Protein AF-A0A6A9TC81-F1 (afdb_monomer_lite)

pLDDT: mean 80.23, std 13.61, range [44.59, 92.62]

Secondary structure (DSSP, 8-state):
-PBPTTT-PBPEEEEEETTEEEEE-TTT--EEEEE-STTTTS---

Structure (mmCIF, N/CA/C/O backbone):
data_AF-A0A6A9TC81-F1
#
_entry.id   AF-A0A6A9TC81-F1
#
loop_
_atom_site.group_PDB
_atom_site.id
_atom_site.type_symbol
_atom_site.label_atom_id
_atom_site.label_alt_id
_atom_site.label_comp_id
_atom_site.label_asym_id
_atom_site.label_entity_id
_atom_site.label_seq_id
_atom_site.pdbx_PDB_ins_code
_atom_site.Cartn_x
_atom_site.Cartn_y
_atom_site.Cartn_z
_atom_site.occupancy
_atom_site.B_iso_or_equiv
_atom_site.auth_seq_id
_atom_site.auth_comp_id
_atom_site.auth_asym_id
_atom_site.auth_atom_id
_atom_site.pdbx_PDB_model_num
ATOM 1 N N . MET A 1 1 ? 2.993 -9.472 5.928 1.00 66.56 1 MET A N 1
ATOM 2 C CA . MET A 1 1 ? 2.096 -8.298 5.999 1.00 66.56 1 MET A CA 1
ATOM 3 C C . MET A 1 1 ? 2.392 -7.553 7.288 1.00 66.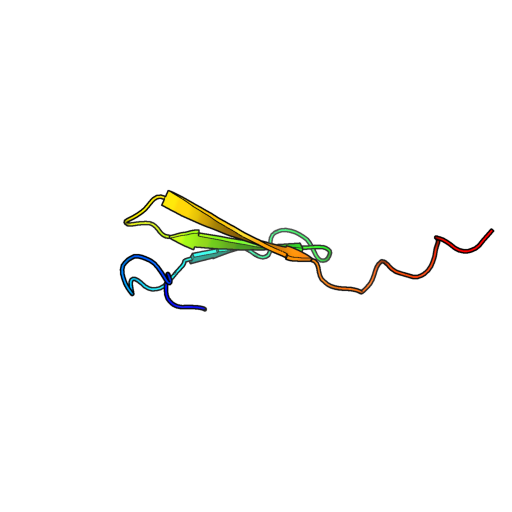56 1 MET A C 1
ATOM 5 O O . MET A 1 1 ? 2.192 -8.149 8.343 1.00 66.56 1 MET A O 1
ATOM 9 N N . PRO A 1 2 ? 2.917 -6.324 7.208 1.00 81.12 2 PRO A N 1
ATOM 10 C CA . PRO A 1 2 ? 3.226 -5.505 8.369 1.00 81.12 2 PRO A CA 1
ATOM 11 C C . PRO A 1 2 ? 1.949 -5.110 9.119 1.00 81.12 2 PRO A C 1
ATOM 13 O O . PRO A 1 2 ? 0.864 -4.986 8.541 1.00 81.12 2 PRO A O 1
ATOM 16 N N . SER A 1 3 ? 2.089 -4.915 10.425 1.00 90.44 3 SER A N 1
ATOM 17 C CA . SER A 1 3 ? 1.060 -4.278 11.244 1.00 90.44 3 SER A CA 1
ATOM 18 C C . SER A 1 3 ? 1.156 -2.765 11.085 1.00 90.44 3 SER A C 1
ATOM 20 O O . SER A 1 3 ? 2.252 -2.211 11.011 1.00 90.44 3 SER A O 1
ATOM 22 N N . CYS A 1 4 ? 0.013 -2.083 11.046 1.00 89.44 4 CYS A N 1
ATOM 23 C CA . CYS A 1 4 ? -0.017 -0.632 10.966 1.00 89.44 4 CYS A CA 1
ATOM 24 C C . CYS A 1 4 ? 0.628 -0.042 12.229 1.00 89.44 4 CYS A C 1
ATOM 26 O O . CYS A 1 4 ? 0.157 -0.331 13.329 1.00 89.44 4 CYS A O 1
ATOM 28 N N . PRO A 1 5 ? 1.645 0.826 12.109 1.00 86.62 5 PRO A N 1
ATOM 29 C CA . PRO A 1 5 ? 2.322 1.393 13.276 1.00 86.62 5 PRO A CA 1
ATOM 30 C C . PRO A 1 5 ? 1.442 2.371 14.066 1.00 86.62 5 PRO A C 1
ATOM 32 O O . PRO A 1 5 ? 1.803 2.757 15.170 1.00 86.62 5 PRO A O 1
ATOM 35 N N . GLN A 1 6 ? 0.297 2.781 13.510 1.00 88.19 6 GLN A N 1
ATOM 36 C CA . GLN A 1 6 ? -0.623 3.709 14.163 1.00 88.19 6 GLN A CA 1
ATOM 37 C C . GLN A 1 6 ? -1.681 3.000 15.017 1.00 88.19 6 GLN A C 1
ATOM 39 O O . GLN A 1 6 ? -2.005 3.473 16.099 1.00 88.19 6 GLN A O 1
ATOM 44 N N . CYS A 1 7 ? -2.244 1.890 14.539 1.00 91.31 7 CYS A N 1
ATOM 45 C CA . CYS A 1 7 ? -3.380 1.223 15.190 1.00 91.31 7 CYS A CA 1
ATOM 46 C C . CYS A 1 7 ? -3.158 -0.265 15.479 1.00 91.31 7 CYS A C 1
ATOM 48 O O . CYS A 1 7 ? -4.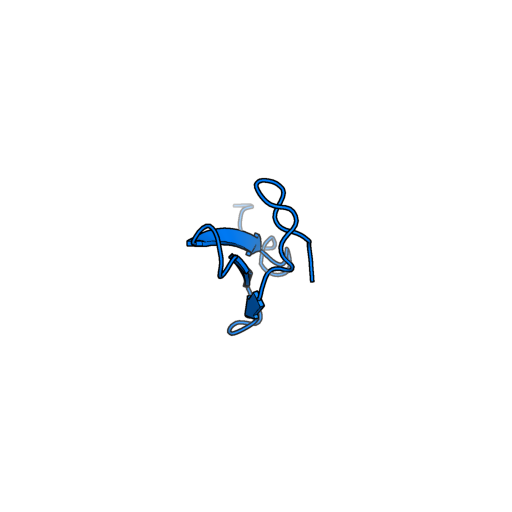013 -0.901 16.084 1.00 91.31 7 CYS A O 1
ATOM 50 N N . GLY A 1 8 ? -2.047 -0.846 15.022 1.00 90.12 8 GLY A N 1
ATOM 51 C CA . GLY A 1 8 ? -1.757 -2.272 15.159 1.00 90.12 8 GLY A CA 1
ATOM 52 C C . GLY A 1 8 ? -2.536 -3.181 14.203 1.00 90.12 8 GLY A C 1
ATOM 53 O O . GLY A 1 8 ? -2.197 -4.359 14.094 1.00 90.12 8 GLY A O 1
ATOM 54 N N . THR A 1 9 ? -3.529 -2.667 13.466 1.00 92.31 9 THR A N 1
ATOM 55 C CA . THR A 1 9 ? -4.287 -3.451 12.480 1.00 92.31 9 THR A CA 1
ATOM 56 C C . THR A 1 9 ? -3.368 -3.976 11.382 1.00 92.31 9 THR A C 1
ATOM 58 O O . THR A 1 9 ? -2.520 -3.251 10.859 1.00 92.31 9 THR A O 1
ATOM 61 N N . ARG A 1 10 ? -3.561 -5.237 10.994 1.00 90.62 10 ARG A N 1
ATOM 62 C CA . ARG A 1 10 ? -2.827 -5.861 9.890 1.00 90.62 10 ARG A CA 1
ATOM 63 C C . ARG A 1 10 ? -3.107 -5.123 8.580 1.00 90.62 10 ARG A C 1
ATOM 65 O O . ARG A 1 10 ? -4.264 -4.922 8.222 1.00 90.62 10 ARG A O 1
ATOM 72 N N . MET A 1 11 ? -2.053 -4.715 7.879 1.00 90.88 11 MET A N 1
ATOM 73 C CA . MET A 1 11 ? -2.189 -4.006 6.607 1.00 90.88 11 MET A CA 1
ATOM 74 C C . MET A 1 11 ? -2.425 -4.988 5.454 1.00 90.88 11 MET A C 1
ATOM 76 O O . MET A 1 11 ? -1.853 -6.083 5.428 1.00 90.88 11 MET A O 1
ATOM 80 N N . SER A 1 12 ? -3.257 -4.574 4.501 1.00 88.56 12 SER A N 1
ATOM 81 C CA . SER A 1 12 ? -3.423 -5.226 3.204 1.00 88.56 12 SER A CA 1
ATOM 82 C C . SER A 1 12 ? -2.148 -5.039 2.392 1.00 88.56 12 SER A C 1
ATOM 84 O O . SER A 1 12 ? -1.626 -3.935 2.345 1.00 88.56 12 SER A O 1
ATOM 86 N N . TYR A 1 13 ? -1.645 -6.114 1.792 1.00 86.62 13 TYR A N 1
ATOM 87 C CA . TYR A 1 13 ? -0.472 -6.130 0.918 1.00 86.62 13 TYR A CA 1
ATOM 88 C C . TYR A 1 13 ? -0.970 -6.177 -0.514 1.00 86.62 13 TYR A C 1
ATOM 90 O O . TYR A 1 13 ? -1.747 -7.072 -0.854 1.00 86.62 13 TYR A O 1
ATOM 98 N N . ASN A 1 14 ? -0.526 -5.221 -1.313 1.00 83.12 14 ASN A N 1
ATOM 99 C CA . ASN A 1 14 ? -0.855 -5.115 -2.712 1.00 83.12 14 ASN A CA 1
ATOM 100 C C . ASN A 1 14 ? 0.446 -5.009 -3.506 1.00 83.12 14 ASN A C 1
ATOM 102 O O . ASN A 1 14 ? 1.186 -4.035 -3.405 1.00 83.12 14 ASN A O 1
ATOM 106 N N . ASP A 1 15 ? 0.749 -6.056 -4.256 1.00 81.06 15 ASP A N 1
ATOM 107 C CA . ASP A 1 15 ? 1.966 -6.169 -5.055 1.00 81.06 15 ASP A CA 1
ATOM 108 C C . ASP A 1 15 ? 1.583 -6.189 -6.526 1.00 81.06 15 ASP A C 1
ATOM 110 O O . ASP A 1 15 ? 1.795 -7.168 -7.237 1.00 81.06 15 ASP A O 1
ATOM 114 N N . GLU A 1 16 ? 0.907 -5.123 -6.960 1.00 74.69 16 GLU A N 1
ATOM 115 C CA . GLU A 1 16 ? 0.369 -5.039 -8.323 1.00 74.69 16 GLU A CA 1
ATOM 116 C C . GLU A 1 16 ? 1.474 -4.939 -9.369 1.00 74.69 16 GLU A C 1
ATOM 118 O O . GLU A 1 16 ? 1.261 -5.275 -10.533 1.00 74.69 16 GLU A O 1
ATOM 123 N N . THR A 1 17 ? 2.665 -4.484 -8.975 1.00 71.44 17 THR A N 1
ATOM 124 C CA . THR A 1 17 ? 3.786 -4.309 -9.893 1.00 71.44 17 THR A CA 1
ATOM 125 C C . THR A 1 17 ? 5.042 -4.970 -9.342 1.00 71.44 17 THR A C 1
ATOM 127 O O . THR A 1 17 ? 5.323 -4.943 -8.149 1.00 71.44 17 THR A O 1
ATOM 130 N N . THR A 1 18 ? 5.877 -5.510 -10.227 1.00 76.06 18 THR A N 1
ATOM 131 C CA . THR A 1 18 ? 7.189 -6.063 -9.853 1.00 76.06 18 THR A CA 1
ATOM 132 C C . THR A 1 18 ? 8.169 -5.007 -9.329 1.00 76.06 18 THR A C 1
ATOM 134 O O . THR A 1 18 ? 9.247 -5.370 -8.870 1.00 76.06 18 THR A O 1
ATOM 137 N N . LYS A 1 19 ? 7.805 -3.719 -9.383 1.00 80.38 19 LYS A N 1
ATOM 138 C CA . LYS A 1 19 ? 8.651 -2.575 -9.021 1.00 80.38 19 LYS A CA 1
ATOM 139 C C . LYS A 1 19 ? 8.391 -2.051 -7.610 1.00 80.38 19 LYS A C 1
ATOM 141 O O . LYS A 1 19 ? 9.311 -1.555 -6.965 1.00 80.38 19 LYS A O 1
ATOM 146 N N . LEU A 1 20 ? 7.155 -2.132 -7.124 1.00 86.44 20 LEU A N 1
ATOM 147 C CA . LEU A 1 20 ? 6.791 -1.608 -5.811 1.00 86.44 20 LEU A CA 1
ATOM 148 C C . LEU A 1 20 ? 5.713 -2.451 -5.150 1.00 86.44 20 LEU A C 1
ATOM 150 O O . LEU A 1 20 ? 4.812 -2.971 -5.805 1.00 86.44 20 LEU A O 1
ATOM 154 N N . THR A 1 21 ? 5.818 -2.504 -3.831 1.00 88.44 21 THR A N 1
ATOM 155 C CA . THR A 1 21 ? 4.854 -3.111 -2.928 1.00 88.44 21 THR A CA 1
ATOM 156 C C . THR A 1 21 ? 4.101 -2.003 -2.208 1.00 88.44 21 THR A C 1
ATOM 158 O O . THR A 1 21 ? 4.719 -1.140 -1.586 1.00 88.44 21 THR A O 1
ATOM 161 N N . GLU A 1 22 ? 2.776 -2.036 -2.239 1.00 90.81 22 GLU A N 1
ATOM 162 C CA . GLU A 1 22 ? 1.927 -1.139 -1.464 1.00 90.81 22 GLU A CA 1
ATOM 163 C C . GLU A 1 22 ? 1.318 -1.873 -0.262 1.00 90.81 22 GLU A C 1
ATOM 165 O O . GLU A 1 22 ? 0.864 -3.015 -0.351 1.00 90.81 22 GLU A O 1
ATOM 170 N N . PHE A 1 23 ? 1.275 -1.203 0.886 1.00 90.12 23 PHE A N 1
ATOM 171 C CA . PHE A 1 23 ? 0.582 -1.666 2.076 1.00 90.12 23 PHE A CA 1
ATOM 172 C C . PHE A 1 23 ? -0.463 -0.649 2.501 1.00 90.12 23 PHE A C 1
ATOM 174 O O . PHE A 1 23 ? -0.120 0.488 2.816 1.00 90.12 23 PHE A O 1
ATOM 181 N N . VAL A 1 24 ? -1.721 -1.070 2.614 1.00 90.75 24 VAL A N 1
ATOM 182 C CA . VAL A 1 24 ? -2.836 -0.194 3.000 1.00 90.75 24 VAL A CA 1
ATOM 183 C C . VAL A 1 24 ? -3.483 -0.693 4.285 1.00 90.75 24 VAL A C 1
ATOM 185 O O . VAL A 1 24 ? -3.887 -1.849 4.402 1.00 90.75 24 VAL A O 1
ATOM 188 N N . CYS A 1 25 ? -3.608 0.179 5.282 1.00 92.62 25 CYS A N 1
ATOM 189 C CA . CYS A 1 25 ? -4.371 -0.112 6.492 1.00 92.62 25 CYS A CA 1
ATOM 190 C C . CYS A 1 25 ? -5.855 0.194 6.265 1.00 92.62 25 CYS A C 1
ATOM 192 O O . CYS A 1 25 ? -6.206 1.345 6.040 1.00 92.62 25 CYS A O 1
ATOM 194 N N . SER A 1 26 ? -6.740 -0.790 6.410 1.00 89.56 26 SER A N 1
ATOM 195 C CA . SER A 1 26 ? -8.191 -0.593 6.259 1.00 89.56 26 SER A CA 1
ATOM 196 C C . SER A 1 26 ? -8.852 0.187 7.402 1.00 89.56 26 SER A C 1
ATOM 198 O O . SER A 1 26 ? -9.941 0.712 7.214 1.00 89.56 26 SER A O 1
ATOM 200 N N . SER A 1 27 ? -8.219 0.281 8.579 1.00 92.12 27 SER A N 1
ATOM 201 C CA . SER A 1 27 ? -8.755 1.059 9.710 1.00 92.12 27 SER A CA 1
ATOM 202 C C . SER A 1 27 ? -8.357 2.532 9.660 1.00 92.12 27 SER A C 1
ATOM 204 O O . SER A 1 27 ? -9.175 3.403 9.924 1.00 92.12 27 SER A O 1
ATOM 206 N N . CYS A 1 28 ? -7.088 2.819 9.359 1.00 92.06 28 CYS A N 1
ATOM 207 C CA . CYS A 1 28 ? -6.554 4.185 9.371 1.00 92.06 28 CYS A CA 1
ATOM 208 C C . CYS A 1 28 ? -6.393 4.785 7.973 1.00 92.06 28 CYS A C 1
ATOM 210 O O . CYS A 1 28 ? -5.978 5.934 7.868 1.00 92.06 28 CYS A O 1
ATOM 212 N N . HIS A 1 29 ? -6.642 4.001 6.919 1.00 90.06 29 HIS A N 1
ATOM 213 C CA . HIS A 1 29 ? -6.397 4.366 5.520 1.00 90.06 29 HIS A CA 1
ATOM 214 C C . HIS A 1 29 ? -4.963 4.851 5.254 1.00 90.06 29 HIS A C 1
ATOM 216 O O . HIS A 1 29 ? -4.709 5.631 4.342 1.00 90.06 29 HIS A O 1
ATOM 222 N N . ARG A 1 30 ? -4.003 4.384 6.064 1.00 88.44 30 ARG A N 1
ATOM 223 C CA . ARG A 1 30 ? -2.585 4.709 5.906 1.00 88.44 30 ARG A CA 1
ATOM 224 C C . ARG A 1 30 ? -1.968 3.815 4.843 1.00 88.44 30 ARG A C 1
ATOM 226 O O . ARG A 1 30 ? -2.113 2.595 4.937 1.00 88.44 30 ARG A O 1
ATOM 233 N N . THR A 1 31 ? -1.222 4.422 3.932 1.00 89.00 31 THR A N 1
ATOM 234 C CA . THR A 1 31 ? -0.497 3.724 2.871 1.00 89.00 31 THR A CA 1
ATOM 235 C C . THR A 1 31 ? 1.007 3.769 3.135 1.00 89.00 31 THR A C 1
ATOM 237 O O . THR A 1 31 ? 1.543 4.806 3.526 1.00 89.00 31 THR A O 1
ATOM 240 N N . LEU A 1 32 ? 1.686 2.639 2.957 1.00 87.38 32 LEU A N 1
ATOM 241 C CA . LEU A 1 32 ? 3.144 2.522 2.928 1.00 87.38 32 LEU A CA 1
ATOM 242 C C . LEU A 1 32 ? 3.541 1.936 1.578 1.00 87.38 32 LEU A C 1
ATOM 244 O O . LEU A 1 32 ? 2.921 0.979 1.133 1.00 87.38 32 LEU A O 1
ATOM 248 N N . ILE A 1 33 ? 4.561 2.500 0.943 1.00 87.94 33 ILE A N 1
ATOM 249 C CA . ILE A 1 33 ? 5.057 2.025 -0.349 1.00 87.94 33 ILE A CA 1
ATOM 250 C C . ILE A 1 33 ? 6.513 1.616 -0.153 1.00 87.94 33 ILE A C 1
ATOM 252 O O . ILE A 1 33 ? 7.334 2.441 0.248 1.00 87.94 33 ILE A O 1
ATOM 256 N N . GLU A 1 34 ? 6.818 0.351 -0.417 1.00 86.44 34 GLU A N 1
ATOM 257 C CA . GLU A 1 34 ? 8.178 -0.181 -0.442 1.00 86.44 34 GLU A CA 1
ATOM 258 C C . GLU A 1 34 ? 8.583 -0.451 -1.891 1.00 86.44 34 GLU A C 1
ATOM 260 O O . GLU A 1 34 ? 8.004 -1.298 -2.574 1.00 86.44 34 GLU A O 1
ATOM 265 N N . TYR A 1 35 ? 9.581 0.284 -2.373 1.00 84.00 35 TYR A N 1
ATOM 266 C CA . TYR A 1 35 ? 10.154 0.070 -3.698 1.00 84.00 35 TYR A CA 1
ATOM 267 C C . TYR A 1 35 ? 11.099 -1.129 -3.654 1.00 84.00 35 TYR A C 1
ATOM 269 O O . TYR A 1 35 ? 11.943 -1.231 -2.765 1.00 84.00 35 TYR A O 1
ATOM 277 N N . LYS A 1 36 ? 10.966 -2.037 -4.619 1.00 79.44 36 LYS A N 1
ATOM 278 C CA . LYS A 1 36 ? 11.900 -3.150 -4.787 1.00 79.44 36 LYS A CA 1
ATOM 279 C C . LYS A 1 36 ? 13.121 -2.584 -5.512 1.00 79.44 36 LYS A C 1
ATOM 281 O O . LYS A 1 36 ? 12.983 -2.067 -6.617 1.00 79.44 36 LYS A O 1
ATOM 286 N N . GLU A 1 37 ? 14.302 -2.651 -4.899 1.00 70.88 37 GLU A N 1
ATOM 287 C CA . GLU A 1 37 ? 15.567 -2.079 -5.410 1.00 70.88 37 GLU A CA 1
ATOM 288 C C . GLU A 1 37 ? 16.095 -2.727 -6.714 1.00 70.88 37 GLU A C 1
ATOM 290 O O . GLU A 1 37 ? 17.277 -2.650 -7.028 1.00 70.88 37 GLU A O 1
ATOM 295 N N . THR A 1 38 ? 15.245 -3.354 -7.526 1.00 62.62 38 THR A N 1
ATOM 296 C CA . THR A 1 38 ? 15.621 -3.966 -8.809 1.00 62.62 38 THR A CA 1
ATOM 297 C C . THR A 1 38 ? 15.739 -2.974 -9.975 1.00 62.62 38 THR A C 1
ATOM 299 O O . THR A 1 38 ? 15.999 -3.402 -11.093 1.00 62.62 38 THR A O 1
ATOM 302 N N . ASP A 1 39 ? 15.579 -1.666 -9.748 1.00 55.72 39 ASP A N 1
ATOM 303 C CA . ASP A 1 39 ? 15.720 -0.619 -10.782 1.00 55.72 39 ASP A CA 1
ATOM 304 C C . ASP A 1 39 ? 16.904 0.351 -10.519 1.00 55.72 39 ASP A C 1
ATOM 306 O O . ASP A 1 39 ? 17.067 1.334 -11.242 1.00 55.72 39 ASP A O 1
ATOM 310 N N . VAL A 1 40 ? 17.783 0.091 -9.537 1.00 57.59 40 VAL A N 1
ATOM 311 C CA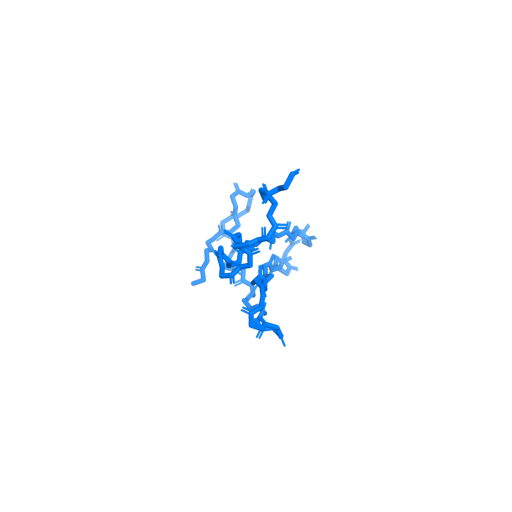 . VAL A 1 40 ? 18.975 0.934 -9.276 1.00 57.59 40 VAL A CA 1
ATOM 312 C C . VAL A 1 40 ? 20.179 0.493 -10.128 1.00 57.59 40 VAL A C 1
ATOM 314 O O . VAL A 1 40 ? 21.256 0.235 -9.609 1.00 57.59 40 VAL A O 1
ATOM 317 N N . GLU A 1 41 ? 20.013 0.392 -11.449 1.00 56.69 41 GLU A N 1
ATOM 318 C CA . GLU A 1 41 ? 21.133 0.154 -12.388 1.00 56.69 41 GLU A CA 1
ATOM 319 C C . GLU A 1 41 ? 21.254 1.206 -13.505 1.00 56.69 41 GLU A C 1
ATOM 321 O O . GLU A 1 41 ? 22.011 1.004 -14.443 1.00 56.69 41 GLU A O 1
ATOM 326 N N . HIS A 1 42 ? 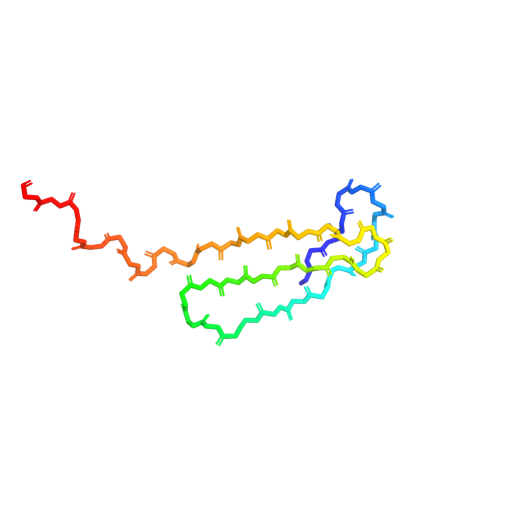20.577 2.36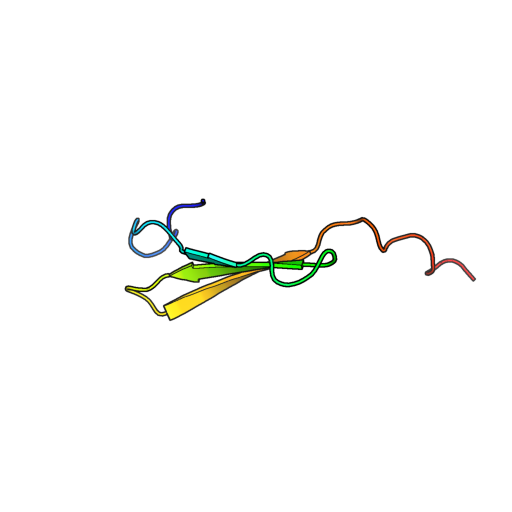2 -13.436 1.00 54.94 42 HIS A N 1
ATOM 327 C CA . HIS A 1 42 ? 20.755 3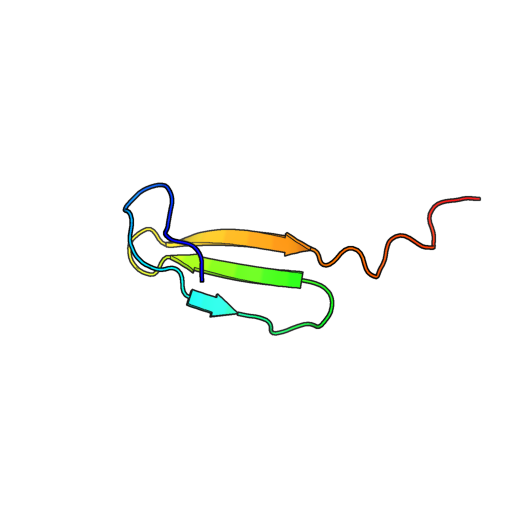.412 -14.462 1.00 54.94 42 HIS A CA 1
ATOM 328 C C . HIS A 1 42 ? 20.738 4.850 -13.921 1.00 54.94 42 HIS A C 1
ATOM 330 O O . HIS A 1 42 ? 20.032 5.716 -14.432 1.00 54.94 42 HIS A O 1
ATOM 336 N N . ALA A 1 43 ? 21.564 5.141 -12.915 1.00 52.38 43 ALA A N 1
ATOM 337 C CA . ALA A 1 43 ? 21.939 6.521 -12.594 1.00 52.38 43 ALA A CA 1
ATOM 338 C C . ALA A 1 43 ? 23.447 6.637 -12.318 1.00 52.38 43 ALA A C 1
ATOM 340 O O . ALA A 1 43 ? 23.875 7.077 -11.256 1.00 52.38 43 ALA A O 1
ATOM 341 N N . ALA A 1 44 ? 24.256 6.214 -13.290 1.00 49.91 44 ALA A N 1
ATOM 342 C CA . ALA A 1 44 ? 25.657 6.604 -13.398 1.00 49.91 44 ALA A CA 1
ATOM 343 C C . ALA A 1 44 ? 25.960 6.922 -14.870 1.00 49.91 44 ALA A C 1
ATOM 345 O O . ALA A 1 44 ? 26.264 6.042 -15.673 1.00 49.91 44 ALA A O 1
ATOM 346 N N . THR A 1 45 ? 25.816 8.189 -15.241 1.00 44.59 45 THR A N 1
ATOM 347 C CA . THR A 1 45 ? 26.474 8.805 -16.399 1.00 44.59 45 THR A CA 1
ATOM 348 C C . THR A 1 45 ? 26.799 10.238 -16.027 1.00 44.59 45 THR A C 1
ATOM 350 O O . THR A 1 45 ? 25.914 10.890 -15.428 1.00 44.59 45 THR A O 1
#

Sequence (45 aa):
MPSCPQCGTRMSYNDETTKLTEFVCSSCHRTLIEYKETDVEHAAT

Radius of gyration: 13.39 Å; chains: 1; bounding box: 35×17×32 Å

Foldseek 3Di:
DDQDPPPRHAWDWDCPDPFWIWTAHPVPRDIDIDGDPPPPPPDDD